Protein AF-A0A857JI85-F1 (afdb_monomer)

Radius of gyration: 21.21 Å; Cα contacts (8 Å, |Δi|>4): 83; chains: 1; bounding box: 55×60×26 Å

InterPro domains:
  IPR032720 Cysteine-rich CWC [PF14375] (64-97)

Sequence (113 aa):
MRKVEELAIFDDMRCPFCQQDNRCNNAQMVQNTPKQKVPEVQTLSPEPTKNAGNDQQPLKPPNQADCWCFVTSIPRALIDLVPANRQHKQCICQRCVNAFTHDPHMFQRQYCS

Mean predicted aligned error: 14.94 Å

Structure (mmCIF, N/CA/C/O backbone):
data_AF-A0A857JI85-F1
#
_entry.id   AF-A0A857JI85-F1
#
loop_
_atom_site.group_PDB
_atom_site.id
_atom_site.type_symbol
_atom_site.label_atom_id
_atom_site.label_alt_id
_atom_site.label_comp_id
_atom_site.label_asym_id
_atom_site.label_entity_id
_atom_site.label_seq_id
_atom_site.pdbx_PDB_ins_code
_atom_site.Cartn_x
_atom_site.Cartn_y
_atom_site.Cartn_z
_atom_site.occupancy
_atom_site.B_iso_or_equiv
_atom_site.auth_seq_id
_atom_site.auth_comp_id
_atom_site.auth_asym_id
_atom_site.auth_atom_id
_atom_site.pdbx_PDB_model_num
ATOM 1 N N . MET A 1 1 ? -5.047 36.207 10.714 1.00 38.62 1 MET A N 1
ATOM 2 C CA . MET A 1 1 ? -5.255 34.834 11.223 1.00 38.62 1 MET A CA 1
ATOM 3 C C . MET A 1 1 ? -4.533 33.862 10.297 1.00 38.62 1 MET A C 1
ATOM 5 O O . MET A 1 1 ? -5.115 33.420 9.318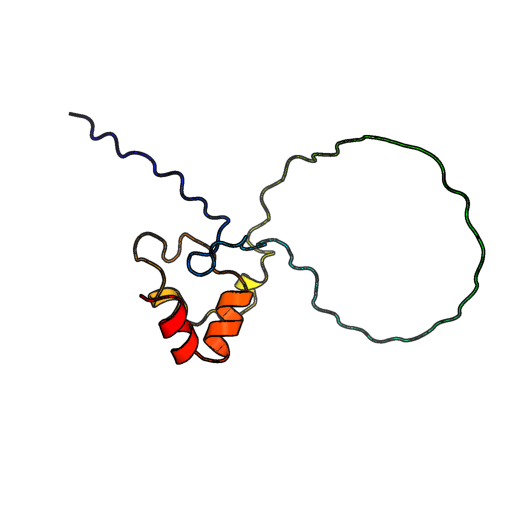 1.00 38.62 1 MET A O 1
ATOM 9 N N . ARG A 1 2 ? -3.238 33.605 10.520 1.00 45.81 2 ARG A N 1
ATOM 10 C CA . ARG A 1 2 ? -2.529 32.543 9.790 1.00 45.81 2 ARG A CA 1
ATOM 11 C C . ARG A 1 2 ? -2.738 31.267 10.596 1.00 45.81 2 ARG A C 1
ATOM 13 O O . ARG A 1 2 ? -2.310 31.219 11.745 1.00 45.81 2 ARG A O 1
ATOM 20 N N . LYS A 1 3 ? -3.466 30.298 10.040 1.00 45.28 3 LYS A N 1
ATOM 21 C CA . LYS A 1 3 ? -3.526 28.948 10.601 1.00 45.28 3 LYS A CA 1
ATOM 22 C C . LYS A 1 3 ? -2.105 28.399 10.538 1.00 45.28 3 LYS A C 1
ATOM 24 O O . LYS A 1 3 ? -1.575 28.186 9.454 1.00 45.28 3 LYS A O 1
ATOM 29 N N . VAL A 1 4 ? -1.473 28.285 11.697 1.00 45.62 4 VAL A N 1
ATOM 30 C CA . VAL A 1 4 ? -0.284 27.461 11.895 1.00 45.62 4 VAL A CA 1
ATOM 31 C C . VAL A 1 4 ? -0.754 26.025 11.699 1.00 45.62 4 VAL A C 1
ATOM 33 O O . VAL A 1 4 ? -1.273 25.401 12.616 1.00 45.62 4 VAL A O 1
ATOM 36 N N . GLU A 1 5 ? -0.699 25.551 10.456 1.00 55.06 5 GLU A N 1
ATOM 37 C CA . GLU A 1 5 ? -0.698 24.121 10.177 1.00 55.06 5 GLU A CA 1
ATOM 38 C C . GLU A 1 5 ? 0.617 23.604 10.744 1.00 55.06 5 GLU A C 1
ATOM 40 O O . GLU A 1 5 ? 1.690 23.791 10.172 1.00 55.06 5 GLU A O 1
ATOM 45 N N . GLU A 1 6 ? 0.523 23.081 11.961 1.00 51.47 6 GLU A N 1
ATOM 46 C CA . GLU A 1 6 ? 1.573 22.340 12.630 1.00 51.47 6 GLU A CA 1
ATOM 47 C C . GLU A 1 6 ? 2.027 21.246 11.663 1.00 51.47 6 GLU A C 1
ATOM 49 O O . GLU A 1 6 ? 1.306 20.279 11.411 1.00 51.47 6 GLU A O 1
ATOM 54 N N . LEU A 1 7 ? 3.178 21.474 11.023 1.00 54.09 7 LEU A N 1
ATOM 55 C CA . LEU A 1 7 ? 3.838 20.522 10.143 1.00 54.09 7 LEU A CA 1
ATOM 56 C C . LEU A 1 7 ? 4.197 19.318 11.007 1.00 54.09 7 LEU A C 1
ATOM 58 O O . LEU A 1 7 ? 5.277 19.259 11.590 1.00 54.09 7 LEU A O 1
ATOM 62 N N . ALA A 1 8 ? 3.252 18.391 11.140 1.00 55.66 8 ALA A N 1
ATOM 63 C CA . ALA A 1 8 ? 3.482 17.100 11.742 1.00 55.66 8 ALA A CA 1
ATOM 64 C C . ALA A 1 8 ? 4.622 16.457 10.951 1.00 55.66 8 ALA A C 1
ATOM 66 O O . ALA A 1 8 ? 4.450 16.044 9.804 1.00 55.66 8 ALA A O 1
ATOM 67 N N . ILE A 1 9 ? 5.812 16.452 11.549 1.00 56.50 9 ILE A N 1
ATOM 68 C CA . ILE A 1 9 ? 6.955 15.704 11.050 1.00 56.50 9 ILE A CA 1
ATOM 69 C C . ILE A 1 9 ? 6.555 14.237 11.198 1.00 56.50 9 ILE A C 1
ATOM 71 O O . ILE A 1 9 ? 6.634 13.664 12.285 1.00 56.50 9 ILE A O 1
ATOM 75 N N . PHE A 1 10 ? 6.019 13.655 10.128 1.00 57.88 10 PHE A N 1
ATOM 76 C CA . PHE A 1 10 ? 5.736 12.231 10.083 1.00 57.88 10 PHE A CA 1
ATOM 77 C C . PHE A 1 10 ? 7.066 11.498 9.923 1.00 57.88 10 PHE A C 1
ATOM 79 O O . PHE A 1 10 ? 7.848 11.780 9.018 1.00 57.88 10 PHE A O 1
ATOM 86 N N . ASP A 1 11 ? 7.341 10.571 10.839 1.00 66.56 11 ASP A N 1
ATOM 87 C CA . ASP A 1 11 ? 8.464 9.650 10.698 1.00 66.56 11 ASP A CA 1
ATOM 88 C C . ASP A 1 11 ? 8.112 8.621 9.612 1.00 66.56 11 ASP A C 1
ATOM 90 O O . ASP A 1 11 ? 7.589 7.535 9.880 1.00 66.56 11 ASP A O 1
ATOM 94 N N . ASP A 1 12 ? 8.341 9.000 8.355 1.00 69.25 12 ASP A N 1
ATOM 95 C CA . ASP A 1 12 ? 8.068 8.187 7.164 1.00 69.25 12 ASP A CA 1
ATOM 96 C C . ASP A 1 12 ? 8.953 6.926 7.082 1.00 69.25 12 ASP A C 1
ATOM 98 O O . ASP A 1 12 ? 8.734 6.046 6.239 1.00 69.25 12 ASP A O 1
ATOM 102 N N . MET A 1 13 ? 9.921 6.787 7.995 1.00 80.38 13 MET A N 1
ATOM 103 C CA . MET A 1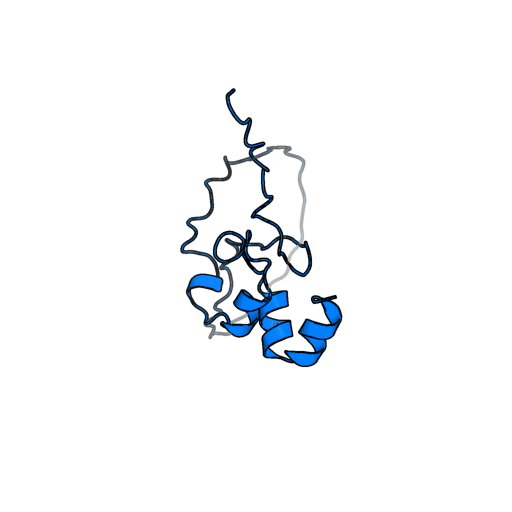 13 ? 10.835 5.648 8.064 1.00 80.38 13 MET A CA 1
ATOM 104 C C . MET A 1 13 ? 10.291 4.480 8.890 1.00 80.38 13 MET A C 1
ATOM 106 O O . MET A 1 13 ? 10.866 3.389 8.826 1.00 80.38 13 MET A O 1
ATOM 110 N N . ARG A 1 14 ? 9.159 4.649 9.586 1.00 87.75 14 ARG A N 1
ATOM 111 C CA . ARG A 1 14 ? 8.498 3.577 10.347 1.00 87.75 14 ARG A CA 1
ATOM 112 C C . ARG A 1 14 ? 7.267 3.030 9.635 1.00 87.75 14 ARG A C 1
ATOM 114 O O . ARG A 1 14 ? 6.489 3.759 9.024 1.00 87.75 14 ARG A O 1
ATOM 121 N N . CYS A 1 15 ? 7.069 1.721 9.750 1.00 91.25 15 CYS A N 1
ATOM 122 C CA . CYS A 1 15 ? 5.903 1.041 9.196 1.00 91.25 15 CYS A CA 1
ATOM 123 C C . CYS A 1 15 ? 4.625 1.448 9.955 1.00 91.25 15 CYS A C 1
ATOM 125 O O . CYS A 1 15 ? 4.618 1.352 11.186 1.00 91.25 15 CYS A O 1
ATOM 127 N N . PRO A 1 16 ? 3.517 1.800 9.273 1.00 92.44 16 PRO A N 1
ATOM 128 C CA . PRO A 1 16 ? 2.276 2.213 9.936 1.00 92.44 16 PRO A CA 1
ATOM 129 C C . PRO A 1 16 ? 1.639 1.106 10.786 1.00 92.44 16 PRO A C 1
ATOM 131 O O . PRO A 1 16 ? 0.876 1.412 11.694 1.00 92.44 16 PRO A O 1
ATOM 134 N N . PHE A 1 17 ? 1.962 -0.165 10.520 1.00 93.88 17 PHE A N 1
ATOM 135 C CA . PHE A 1 17 ? 1.385 -1.307 11.236 1.00 93.88 17 PHE A CA 1
ATOM 136 C C . PHE A 1 17 ? 2.257 -1.765 12.404 1.00 93.88 17 PHE A C 1
ATOM 138 O O . PHE A 1 17 ? 1.814 -1.827 13.546 1.00 93.88 17 PHE A O 1
ATOM 145 N N . CYS A 1 18 ? 3.523 -2.089 12.133 1.00 94.19 18 CYS A N 1
ATOM 146 C CA . CYS A 1 18 ? 4.404 -2.675 13.145 1.00 94.19 18 CYS A CA 1
ATOM 147 C C . CYS A 1 18 ? 5.369 -1.683 13.798 1.00 94.19 18 CYS A C 1
ATOM 149 O O . CYS A 1 18 ? 6.122 -2.095 14.676 1.00 94.19 18 CYS A O 1
ATOM 151 N N . GLN A 1 19 ? 5.389 -0.425 13.341 1.00 91.56 19 GLN A N 1
ATOM 152 C CA . GLN A 1 19 ? 6.207 0.679 13.866 1.00 91.56 19 GLN A CA 1
ATOM 153 C C . GLN A 1 19 ? 7.728 0.456 13.824 1.00 91.56 19 GLN A C 1
ATOM 155 O O . GLN A 1 19 ? 8.482 1.306 14.287 1.00 91.56 19 GLN A O 1
ATOM 160 N N . GLN A 1 20 ? 8.181 -0.650 13.230 1.00 89.69 20 GLN A N 1
ATOM 161 C CA . GLN A 1 20 ? 9.593 -0.909 12.978 1.00 89.69 20 GLN A CA 1
ATOM 162 C C . GLN A 1 20 ? 10.067 -0.198 11.714 1.00 89.69 20 GLN A C 1
ATOM 164 O O . GLN A 1 20 ? 9.255 0.148 10.848 1.00 89.69 20 GLN A O 1
ATOM 169 N N . ASP A 1 21 ? 11.386 -0.050 11.597 1.00 86.75 21 ASP A N 1
ATOM 170 C CA . ASP A 1 21 ? 12.025 0.534 10.424 1.00 86.75 21 ASP A CA 1
ATOM 171 C C . ASP A 1 21 ? 11.573 -0.159 9.141 1.00 86.75 21 ASP A C 1
ATOM 173 O O . ASP A 1 21 ? 11.584 -1.391 9.018 1.00 86.75 21 ASP A O 1
ATOM 177 N N . ASN A 1 22 ? 11.244 0.649 8.140 1.00 82.44 22 ASN A N 1
ATOM 178 C CA . ASN A 1 22 ? 10.862 0.154 6.827 1.00 82.44 22 ASN A CA 1
ATOM 179 C C . ASN A 1 22 ? 12.038 -0.497 6.081 1.00 82.44 22 ASN A C 1
ATOM 181 O O . ASN A 1 22 ? 11.805 -1.223 5.113 1.00 82.44 22 ASN A O 1
ATOM 185 N N . ARG A 1 23 ? 13.284 -0.252 6.537 1.00 75.00 23 ARG A N 1
ATOM 186 C CA . ARG A 1 23 ? 14.553 -0.660 5.896 1.00 75.00 23 ARG A CA 1
ATOM 187 C C . ARG A 1 23 ? 14.517 -0.491 4.372 1.00 75.00 23 ARG A C 1
ATOM 189 O O . ARG A 1 23 ? 15.099 -1.279 3.625 1.00 75.00 23 ARG A O 1
ATOM 196 N N . CYS A 1 24 ? 13.818 0.545 3.912 1.00 68.62 24 CYS A N 1
ATOM 197 C CA . CYS A 1 24 ? 13.852 0.967 2.526 1.00 68.62 24 CYS A CA 1
ATOM 198 C C . CYS A 1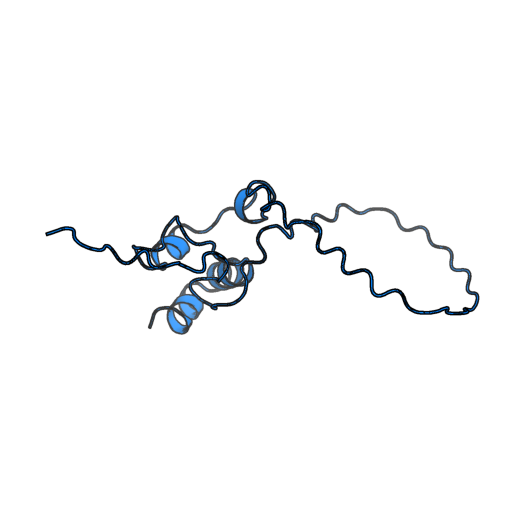 24 ? 15.306 1.321 2.202 1.00 68.62 24 CYS A C 1
ATOM 200 O O . CYS A 1 24 ? 15.953 1.970 3.020 1.00 68.62 24 CYS A O 1
ATOM 202 N N . ASN A 1 25 ? 15.802 0.851 1.052 1.00 59.81 25 ASN A N 1
ATOM 203 C CA . ASN A 1 25 ? 17.211 0.817 0.605 1.00 59.81 25 ASN A CA 1
ATOM 204 C C . ASN A 1 25 ? 18.029 -0.448 0.894 1.00 59.81 25 ASN A C 1
ATOM 206 O O . ASN A 1 25 ? 19.186 -0.508 0.495 1.00 59.81 25 ASN A O 1
ATOM 210 N N . ASN A 1 26 ? 17.483 -1.471 1.556 1.00 58.78 26 ASN A N 1
ATOM 211 C CA . ASN A 1 26 ? 18.200 -2.745 1.691 1.00 58.78 26 ASN A CA 1
ATOM 212 C C . ASN A 1 2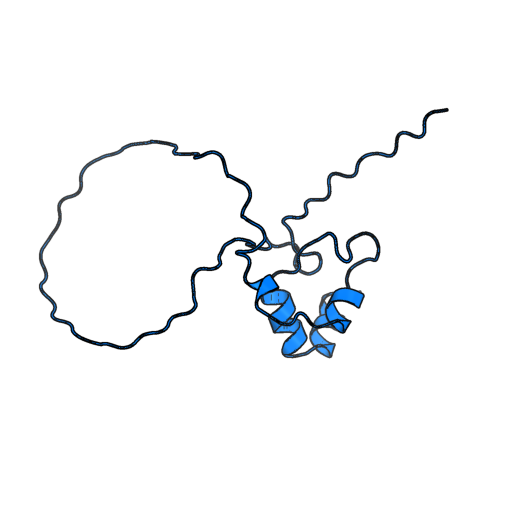6 ? 17.838 -3.725 0.559 1.00 58.78 26 ASN A C 1
ATOM 214 O O . ASN A 1 26 ? 17.462 -4.869 0.811 1.00 58.78 26 ASN A O 1
ATOM 218 N N . ALA A 1 27 ? 17.910 -3.280 -0.701 1.00 51.91 27 ALA A N 1
ATOM 219 C CA . ALA A 1 27 ? 17.890 -4.195 -1.843 1.00 51.91 27 ALA A CA 1
ATOM 220 C C . ALA A 1 27 ? 19.255 -4.876 -1.998 1.00 51.91 27 ALA A C 1
ATOM 222 O O . ALA A 1 27 ? 19.976 -4.683 -2.970 1.00 51.91 27 ALA A O 1
ATOM 223 N N . GLN A 1 28 ? 19.617 -5.712 -1.032 1.00 52.22 28 GLN A N 1
ATOM 224 C CA . GLN A 1 28 ? 20.662 -6.708 -1.216 1.00 52.22 28 GLN A CA 1
ATOM 225 C C . GLN A 1 28 ? 20.079 -8.082 -0.924 1.00 52.22 28 GLN A C 1
ATOM 227 O O . GLN A 1 28 ? 20.241 -8.573 0.183 1.00 52.22 28 GLN A O 1
ATOM 232 N N . MET A 1 29 ? 19.390 -8.687 -1.902 1.00 48.66 29 MET A N 1
ATOM 233 C CA . MET A 1 29 ? 19.346 -10.149 -2.105 1.00 48.66 29 MET A CA 1
ATOM 234 C C . MET A 1 29 ? 18.342 -10.558 -3.198 1.00 48.66 29 MET A C 1
ATOM 236 O O . MET A 1 29 ? 17.234 -10.999 -2.919 1.00 48.66 29 MET A O 1
ATOM 240 N N . VAL A 1 30 ? 18.766 -10.507 -4.461 1.00 43.06 30 VAL A N 1
ATOM 241 C CA . VAL A 1 30 ? 18.372 -11.542 -5.431 1.00 43.06 30 VAL A CA 1
ATOM 242 C C . VAL A 1 30 ? 19.625 -12.368 -5.672 1.00 43.06 30 VAL A C 1
ATOM 244 O O . VAL A 1 30 ? 20.502 -12.003 -6.450 1.00 43.06 30 VAL A O 1
ATOM 247 N N . GLN A 1 31 ? 19.764 -13.439 -4.893 1.00 43.03 31 GLN A N 1
ATOM 248 C CA . GLN A 1 31 ? 20.799 -14.437 -5.114 1.00 43.03 31 GLN A CA 1
ATOM 249 C C . GLN A 1 31 ? 20.444 -15.206 -6.388 1.00 43.03 31 GLN A C 1
ATOM 251 O O . GLN A 1 31 ? 19.540 -16.034 -6.381 1.00 43.03 31 GLN A O 1
ATOM 256 N N . ASN A 1 32 ? 21.166 -14.947 -7.475 1.00 40.72 32 ASN A N 1
ATOM 257 C CA . ASN A 1 32 ? 21.347 -15.939 -8.527 1.00 40.72 32 ASN A CA 1
ATOM 258 C C . ASN A 1 32 ? 22.727 -16.571 -8.318 1.00 40.72 32 ASN A C 1
ATOM 260 O O . ASN A 1 32 ? 23.732 -16.048 -8.793 1.00 40.72 32 ASN A O 1
ATOM 264 N N . THR A 1 33 ? 22.793 -17.677 -7.580 1.00 41.22 33 THR A N 1
ATOM 265 C CA . THR A 1 33 ? 23.934 -18.604 -7.642 1.00 41.22 33 THR A CA 1
ATOM 266 C C . THR A 1 33 ? 23.653 -19.616 -8.755 1.00 41.22 33 THR A C 1
ATOM 268 O O . THR A 1 33 ? 22.521 -20.079 -8.885 1.00 41.22 33 THR A O 1
ATOM 271 N N . PRO A 1 34 ? 24.664 -20.003 -9.551 1.00 47.16 34 PRO A N 1
ATOM 272 C CA . PRO A 1 34 ? 25.406 -21.190 -9.137 1.00 47.16 34 PRO A CA 1
ATOM 273 C C . PRO A 1 34 ? 26.904 -21.112 -9.456 1.00 47.16 34 PRO A C 1
ATOM 275 O O . PRO A 1 34 ? 27.297 -20.877 -10.596 1.00 47.16 34 PRO A O 1
ATOM 278 N N . LYS A 1 35 ? 27.739 -21.447 -8.467 1.00 39.69 35 LYS A N 1
ATOM 279 C CA . LYS A 1 35 ? 28.720 -22.539 -8.586 1.00 39.69 35 LYS A CA 1
ATOM 280 C C . LYS A 1 35 ? 29.503 -22.698 -7.290 1.00 39.69 35 LYS A C 1
ATOM 282 O O . LYS A 1 35 ? 30.264 -21.834 -6.874 1.00 39.69 35 LYS A O 1
ATOM 287 N N . GLN A 1 36 ? 29.323 -23.870 -6.697 1.00 48.94 36 GLN A N 1
ATOM 288 C CA . GLN A 1 36 ? 30.304 -24.479 -5.821 1.00 48.94 36 GLN A CA 1
ATOM 289 C C . GLN A 1 36 ? 31.653 -24.544 -6.548 1.00 48.94 36 GLN A C 1
ATOM 291 O O . GLN A 1 36 ? 31.745 -25.127 -7.629 1.00 48.94 36 GLN A O 1
ATOM 296 N N . LYS A 1 37 ? 32.697 -24.007 -5.922 1.00 37.91 37 LYS A N 1
ATOM 297 C CA . LYS A 1 37 ? 34.019 -24.636 -5.895 1.00 37.91 37 LYS A CA 1
ATOM 298 C C . LYS A 1 37 ? 34.767 -24.107 -4.678 1.00 37.91 37 LYS A C 1
ATOM 300 O O . LYS A 1 37 ? 35.283 -22.998 -4.692 1.00 37.91 37 LYS A O 1
ATOM 305 N N . VAL A 1 38 ? 34.788 -24.907 -3.620 1.00 40.22 38 VAL A N 1
ATOM 306 C CA . VAL A 1 38 ? 35.797 -24.786 -2.560 1.00 40.22 38 VAL A CA 1
ATOM 307 C C . VAL A 1 38 ? 37.145 -25.269 -3.146 1.00 40.22 38 VAL A C 1
ATOM 309 O O . VAL A 1 38 ? 37.142 -26.037 -4.118 1.00 40.22 38 VAL A O 1
ATOM 312 N N . PRO A 1 39 ? 38.295 -24.824 -2.615 1.00 46.06 39 PRO A N 1
ATOM 313 C CA . PRO A 1 39 ? 38.803 -25.533 -1.449 1.00 46.06 39 PRO A CA 1
ATOM 314 C C . PRO A 1 39 ? 39.326 -24.627 -0.331 1.00 46.06 39 PRO A C 1
ATOM 316 O O . PRO A 1 39 ? 39.911 -23.569 -0.529 1.00 46.06 39 PRO A O 1
ATOM 319 N N . GLU A 1 40 ? 39.065 -25.145 0.856 1.00 47.75 40 GLU A N 1
ATOM 320 C CA . GLU A 1 40 ? 39.606 -24.853 2.169 1.00 47.75 40 GLU A CA 1
ATOM 321 C C . GLU A 1 40 ? 41.141 -24.793 2.196 1.00 47.75 40 GLU A C 1
ATOM 323 O O . GLU A 1 40 ? 41.786 -25.741 1.758 1.00 47.75 40 GLU A O 1
ATOM 328 N N . VAL A 1 41 ? 41.710 -23.726 2.773 1.00 40.00 41 VAL A N 1
ATOM 329 C CA . VAL A 1 41 ? 43.005 -23.754 3.479 1.00 40.00 41 VAL A CA 1
ATOM 330 C C . VAL A 1 41 ? 42.944 -22.767 4.651 1.00 40.00 41 VAL A C 1
ATOM 332 O O . VAL A 1 41 ? 42.7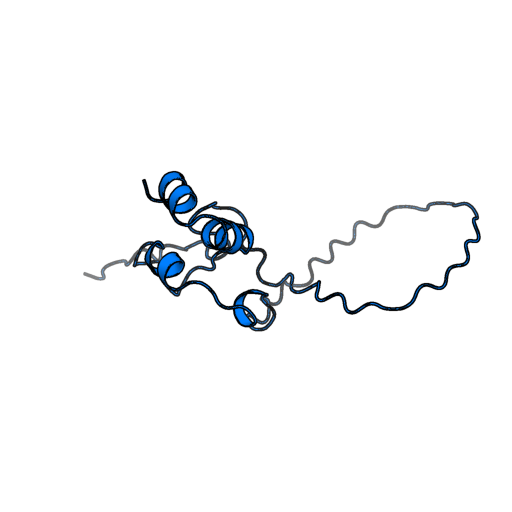25 -21.571 4.482 1.00 40.00 41 VAL A O 1
ATOM 335 N N . GLN A 1 42 ? 43.121 -23.318 5.850 1.00 49.12 42 GLN A N 1
ATOM 336 C CA . GLN A 1 42 ? 43.285 -22.644 7.139 1.00 49.12 42 GLN A CA 1
ATOM 337 C C . GLN A 1 42 ? 44.583 -21.820 7.164 1.00 49.12 42 GLN A C 1
ATOM 339 O O . GLN A 1 42 ? 45.550 -22.245 6.538 1.00 49.12 42 GLN A O 1
ATOM 344 N N . THR A 1 43 ? 44.649 -20.726 7.940 1.00 33.72 43 THR A N 1
ATOM 345 C CA . THR A 1 43 ? 45.757 -20.410 8.884 1.00 33.72 43 THR A CA 1
ATOM 346 C C . THR A 1 43 ? 45.600 -19.004 9.499 1.00 33.72 43 THR A C 1
ATOM 348 O O . THR A 1 43 ? 45.668 -18.002 8.801 1.00 33.72 43 THR A O 1
ATOM 351 N N . LEU A 1 44 ? 45.373 -19.004 10.820 1.00 46.38 44 LEU A N 1
ATOM 352 C CA . LEU A 1 44 ? 45.868 -18.146 11.920 1.00 46.38 44 LEU A CA 1
ATOM 353 C C . LEU A 1 44 ? 46.093 -16.620 11.739 1.00 46.38 44 LEU A C 1
ATOM 355 O O . LEU A 1 44 ? 46.805 -16.158 10.855 1.00 46.38 44 LEU A O 1
ATOM 359 N N . SER A 1 45 ? 45.546 -15.880 12.718 1.00 45.34 45 SER A N 1
ATOM 360 C CA . SER A 1 45 ? 45.635 -14.435 13.017 1.00 45.34 45 SER A CA 1
ATOM 361 C C . SER A 1 45 ? 47.071 -13.876 13.173 1.00 45.34 45 SER A C 1
ATOM 363 O O . SER A 1 45 ? 48.014 -14.649 13.334 1.00 45.34 45 SER A O 1
ATOM 365 N N . PRO A 1 46 ? 47.259 -12.536 13.203 1.00 52.19 46 PRO A N 1
ATOM 366 C CA . PRO A 1 46 ? 46.961 -11.747 14.408 1.00 52.19 46 PRO A CA 1
ATOM 367 C C . PRO A 1 46 ? 46.195 -10.438 14.141 1.00 52.19 46 PRO A C 1
ATOM 369 O O . PRO A 1 46 ? 46.242 -9.856 13.061 1.00 52.19 46 PRO A O 1
ATOM 372 N N . GLU A 1 47 ? 45.486 -9.975 15.168 1.00 52.44 47 GLU A N 1
ATOM 373 C CA . GLU A 1 47 ? 44.854 -8.653 15.231 1.00 52.44 47 GLU A CA 1
ATOM 374 C C . GLU A 1 47 ? 45.906 -7.529 15.171 1.00 52.44 47 GLU A C 1
ATOM 376 O O . GLU A 1 47 ? 47.020 -7.699 15.678 1.00 52.44 47 GLU A O 1
ATOM 381 N N . PRO A 1 48 ? 45.552 -6.346 14.633 1.00 51.00 48 PRO A N 1
ATOM 382 C CA . PRO A 1 48 ? 45.819 -5.145 15.422 1.00 51.00 48 PRO A CA 1
ATOM 383 C C . PRO A 1 48 ? 44.731 -4.057 15.331 1.00 51.00 48 PRO A C 1
ATOM 385 O O . PRO A 1 48 ? 44.319 -3.614 14.266 1.00 51.00 48 PRO A O 1
ATOM 388 N N . THR A 1 49 ? 44.369 -3.577 16.520 1.00 37.12 49 THR A N 1
ATOM 389 C CA . THR A 1 49 ? 44.337 -2.159 16.916 1.00 37.12 49 THR A CA 1
ATOM 390 C C . THR A 1 49 ? 43.473 -1.171 16.118 1.00 37.12 49 THR A C 1
ATOM 392 O O . THR A 1 49 ? 43.851 -0.658 15.074 1.00 37.12 49 THR A O 1
ATOM 395 N N . LYS A 1 50 ? 42.359 -0.802 16.764 1.00 53.94 50 LYS A N 1
ATOM 396 C CA . LYS A 1 50 ? 41.749 0.537 16.873 1.00 53.94 50 LYS A CA 1
ATOM 397 C C . LYS A 1 50 ? 41.940 1.485 15.683 1.00 53.94 50 LYS A C 1
ATOM 399 O O . LYS A 1 50 ? 42.977 2.122 15.560 1.00 53.94 50 LYS A O 1
ATOM 404 N N . ASN A 1 51 ? 40.845 1.759 14.981 1.00 46.28 51 ASN A N 1
ATOM 405 C CA . ASN A 1 51 ? 40.567 3.119 14.536 1.00 46.28 51 ASN A CA 1
ATOM 406 C C . ASN A 1 51 ? 39.075 3.420 14.669 1.00 46.28 51 ASN A C 1
ATOM 408 O O . ASN A 1 51 ? 38.231 2.836 13.996 1.00 46.28 51 ASN A O 1
ATOM 412 N N . ALA A 1 52 ? 38.777 4.348 15.577 1.00 49.59 52 ALA A N 1
ATOM 413 C CA . ALA A 1 52 ? 37.560 5.130 15.550 1.00 49.59 52 ALA A CA 1
ATOM 414 C C . ALA A 1 52 ? 37.672 6.090 14.358 1.00 49.59 52 ALA A C 1
ATOM 416 O O . ALA A 1 52 ? 38.247 7.167 14.472 1.00 49.59 52 ALA A O 1
ATOM 417 N N . GLY A 1 53 ? 37.172 5.657 13.206 1.00 37.25 53 GLY A N 1
ATOM 418 C CA . GLY A 1 53 ? 36.816 6.526 12.094 1.00 37.25 53 GLY A CA 1
ATOM 419 C C . GLY A 1 53 ? 35.308 6.457 11.962 1.00 37.25 53 GLY A C 1
ATOM 420 O O . GLY A 1 53 ? 34.766 5.455 11.502 1.00 37.25 53 GLY A O 1
ATOM 421 N N . ASN A 1 54 ? 34.612 7.476 12.456 1.00 55.34 54 ASN A N 1
ATOM 422 C CA . ASN A 1 54 ? 33.199 7.646 12.180 1.00 55.34 54 ASN A CA 1
ATOM 423 C C . ASN A 1 54 ? 33.046 8.094 10.720 1.00 55.34 54 ASN A C 1
ATOM 425 O O . ASN A 1 54 ? 32.847 9.271 10.435 1.00 55.34 54 ASN A O 1
ATOM 429 N N . ASP A 1 55 ? 33.085 7.149 9.786 1.00 45.38 55 ASP A N 1
ATOM 430 C CA . ASP A 1 55 ? 32.577 7.368 8.432 1.00 45.38 55 ASP A CA 1
ATOM 431 C C . ASP A 1 55 ? 31.044 7.414 8.484 1.00 45.38 55 ASP A C 1
ATOM 433 O O . ASP A 1 55 ? 30.319 6.540 8.014 1.00 45.38 55 ASP A O 1
ATOM 437 N N . GLN A 1 56 ? 30.524 8.482 9.087 1.00 51.81 56 GLN A N 1
ATOM 438 C CA . GLN A 1 56 ? 29.226 9.012 8.709 1.00 51.81 56 GLN A CA 1
ATOM 439 C C . GLN A 1 56 ? 29.436 9.661 7.345 1.00 51.81 56 GLN A C 1
ATOM 441 O O . GLN A 1 56 ? 29.517 10.882 7.216 1.00 51.81 56 GLN A O 1
ATOM 446 N N . GLN A 1 57 ? 29.551 8.827 6.310 1.00 50.31 57 GLN A N 1
ATOM 447 C CA . GLN A 1 57 ? 29.211 9.285 4.976 1.00 50.31 57 GLN A CA 1
ATOM 448 C C . GLN A 1 57 ? 27.827 9.930 5.089 1.00 50.31 57 GLN A C 1
ATOM 450 O O . GLN A 1 57 ? 26.939 9.335 5.714 1.00 50.31 57 GLN A O 1
ATOM 455 N N . PRO A 1 58 ? 27.635 11.151 4.557 1.00 46.75 58 PRO A N 1
ATOM 456 C CA . PRO A 1 58 ? 26.322 11.762 4.528 1.00 46.75 58 PRO A CA 1
ATOM 457 C C . PRO A 1 58 ? 25.389 10.725 3.921 1.00 46.75 58 PRO A C 1
ATOM 459 O O . PRO A 1 58 ? 25.655 10.250 2.815 1.00 46.75 58 PRO A O 1
ATOM 462 N N . LEU A 1 59 ? 24.369 10.317 4.677 1.00 54.03 59 LEU A N 1
ATOM 463 C CA . LEU A 1 59 ? 23.315 9.428 4.214 1.00 54.03 59 LEU A CA 1
ATOM 464 C C . LEU A 1 59 ? 22.660 10.128 3.024 1.00 54.03 59 LEU A C 1
ATOM 466 O O . LEU A 1 59 ? 21.703 10.885 3.173 1.00 54.03 59 LEU A O 1
ATOM 470 N N . LYS A 1 60 ? 23.228 9.935 1.833 1.00 43.88 60 LYS A N 1
ATOM 471 C CA . LYS A 1 60 ? 22.576 10.261 0.580 1.00 43.88 60 LYS A CA 1
ATOM 472 C C . LYS A 1 60 ? 21.252 9.510 0.664 1.00 43.88 60 LYS A C 1
ATOM 474 O O . LYS A 1 60 ? 21.299 8.297 0.906 1.00 43.88 60 LYS A O 1
ATOM 479 N N . PRO A 1 61 ? 20.100 10.199 0.578 1.00 49.41 61 PRO A N 1
ATOM 480 C CA . PRO A 1 61 ? 18.830 9.519 0.699 1.00 49.41 61 PRO A CA 1
ATOM 481 C C . PRO A 1 61 ? 18.857 8.378 -0.318 1.00 49.41 61 PRO A C 1
ATOM 483 O O . PRO A 1 61 ? 19.292 8.606 -1.454 1.00 49.41 61 PRO A O 1
ATOM 486 N N . PRO A 1 62 ? 18.494 7.157 0.102 1.00 52.03 62 PRO A N 1
ATOM 487 C CA . PRO A 1 62 ? 18.287 6.052 -0.810 1.00 52.03 62 PRO A CA 1
ATOM 488 C C . PRO A 1 62 ? 17.641 6.558 -2.087 1.00 52.03 62 PRO A C 1
ATOM 490 O O . PRO A 1 62 ? 16.616 7.243 -2.010 1.00 52.03 62 PRO A O 1
ATOM 493 N N . ASN A 1 63 ? 18.208 6.246 -3.250 1.00 56.56 63 ASN A N 1
ATOM 494 C CA . ASN A 1 63 ? 17.404 6.330 -4.456 1.00 56.56 63 ASN A CA 1
ATOM 495 C C . ASN A 1 63 ? 16.180 5.456 -4.166 1.00 56.56 63 ASN A C 1
ATOM 497 O O . ASN A 1 63 ? 16.317 4.250 -3.988 1.00 56.56 63 ASN A O 1
ATOM 501 N N . GLN A 1 64 ? 14.998 6.061 -4.020 1.00 58.16 64 GLN A N 1
ATOM 502 C CA . GLN A 1 64 ? 13.780 5.337 -3.636 1.00 58.16 64 GLN A CA 1
ATOM 503 C C . GLN A 1 64 ? 13.543 4.135 -4.566 1.00 58.16 64 GLN A C 1
ATOM 505 O O . GLN A 1 64 ? 13.058 3.102 -4.118 1.00 58.16 64 GLN A O 1
ATOM 510 N N . ALA A 1 65 ? 13.995 4.259 -5.820 1.00 61.03 65 ALA A N 1
ATOM 511 C CA . ALA A 1 65 ? 14.010 3.231 -6.854 1.00 61.03 65 ALA A CA 1
ATOM 512 C C . ALA A 1 65 ? 14.705 1.909 -6.464 1.00 61.03 65 ALA A C 1
ATOM 514 O O . ALA A 1 65 ? 14.357 0.876 -7.025 1.00 61.03 65 ALA A O 1
ATOM 515 N N . ASP A 1 66 ? 15.621 1.913 -5.493 1.00 74.56 66 ASP A N 1
ATOM 516 C CA . ASP A 1 66 ? 16.350 0.717 -5.050 1.00 74.56 66 ASP A CA 1
ATOM 517 C C . ASP A 1 66 ? 15.666 0.020 -3.860 1.00 74.56 66 ASP A C 1
ATOM 519 O O . ASP A 1 66 ? 16.251 -0.831 -3.198 1.00 74.56 66 ASP A O 1
ATOM 523 N N . CYS A 1 67 ? 14.425 0.367 -3.514 1.00 80.38 67 CYS A N 1
ATOM 524 C CA . CYS A 1 67 ? 13.697 -0.372 -2.487 1.00 80.38 67 CYS A CA 1
ATOM 525 C C . CYS A 1 67 ? 13.022 -1.617 -3.082 1.00 80.38 67 CYS A C 1
ATOM 527 O O . CYS A 1 67 ? 12.383 -1.555 -4.130 1.00 80.38 67 CYS A O 1
ATOM 529 N N . TRP A 1 68 ? 13.066 -2.738 -2.352 1.00 85.50 68 TRP A N 1
ATOM 530 C CA . TRP A 1 68 ? 12.399 -3.995 -2.720 1.00 85.50 68 TRP A CA 1
ATOM 531 C C . TRP A 1 68 ? 10.907 -3.816 -3.076 1.00 85.50 68 TRP A C 1
ATOM 533 O O . TRP A 1 68 ? 10.364 -4.599 -3.852 1.00 85.50 68 TRP A O 1
ATOM 543 N N . CYS A 1 69 ? 10.239 -2.788 -2.533 1.00 86.19 69 CYS A N 1
ATOM 544 C CA . CYS A 1 69 ? 8.822 -2.532 -2.782 1.00 86.19 69 CYS A CA 1
ATOM 545 C C . CYS A 1 69 ? 8.508 -2.051 -4.211 1.00 86.19 69 CYS A C 1
ATOM 547 O O . CYS A 1 69 ? 7.365 -2.191 -4.632 1.00 86.19 69 CYS A O 1
ATOM 549 N N . PHE A 1 70 ? 9.481 -1.532 -4.971 1.00 86.44 70 PHE A N 1
ATOM 550 C CA . PHE A 1 70 ? 9.262 -1.081 -6.357 1.00 86.44 70 PHE A CA 1
ATOM 551 C C . PHE A 1 70 ? 9.238 -2.229 -7.372 1.00 86.44 70 PHE A C 1
ATOM 553 O O . PHE A 1 70 ? 8.691 -2.074 -8.460 1.00 86.44 70 PHE A O 1
ATOM 560 N N . VAL A 1 71 ? 9.812 -3.382 -7.020 1.00 85.62 71 VAL A N 1
ATOM 561 C CA . VAL A 1 71 ? 9.895 -4.567 -7.893 1.00 85.62 71 VAL A CA 1
ATOM 562 C C . VAL A 1 71 ? 8.919 -5.672 -7.488 1.00 85.62 71 VAL A C 1
ATOM 564 O O . VAL A 1 71 ? 8.983 -6.785 -8.003 1.00 85.62 71 VAL A O 1
ATOM 567 N N . THR A 1 72 ? 8.013 -5.385 -6.554 1.00 86.31 72 THR A N 1
ATOM 568 C CA . THR A 1 72 ? 7.022 -6.341 -6.060 1.00 86.31 72 THR A CA 1
ATOM 569 C C . THR A 1 72 ? 5.619 -5.754 -6.108 1.00 86.31 72 THR A C 1
ATOM 571 O O . THR A 1 72 ? 5.423 -4.540 -6.089 1.00 86.31 72 THR A O 1
ATOM 574 N N . SER A 1 73 ? 4.620 -6.627 -6.156 1.00 90.44 73 SER A N 1
ATOM 575 C CA . SER A 1 73 ? 3.222 -6.213 -6.092 1.00 90.44 73 SER A CA 1
ATOM 576 C C . SER A 1 73 ? 2.789 -6.076 -4.635 1.00 90.44 73 SER A C 1
ATOM 578 O O . SER A 1 73 ? 2.711 -7.067 -3.911 1.00 90.44 73 SER A O 1
ATOM 580 N N . ILE A 1 74 ? 2.490 -4.850 -4.203 1.00 93.25 74 ILE A N 1
ATOM 581 C CA . ILE A 1 74 ? 1.928 -4.582 -2.873 1.00 93.25 74 ILE A CA 1
ATOM 582 C C . ILE A 1 74 ? 0.398 -4.715 -2.947 1.00 93.25 74 ILE A C 1
ATOM 584 O O . ILE A 1 74 ? -0.221 -4.004 -3.745 1.00 93.25 74 ILE A O 1
ATOM 588 N N . PRO A 1 75 ? -0.243 -5.586 -2.140 1.00 95.75 75 PRO A N 1
ATOM 589 C CA . PRO A 1 75 ? -1.690 -5.782 -2.198 1.00 95.75 75 PRO A CA 1
ATOM 590 C C . PRO A 1 75 ? -2.461 -4.484 -1.940 1.00 95.75 75 PRO A C 1
ATOM 592 O O . PRO A 1 75 ? -2.254 -3.828 -0.918 1.00 95.75 75 PRO A O 1
ATOM 595 N N . ARG A 1 76 ? -3.404 -4.133 -2.825 1.00 95.94 76 ARG A N 1
ATOM 596 C CA . ARG A 1 76 ? -4.219 -2.917 -2.661 1.00 95.94 76 ARG A CA 1
ATOM 597 C C . ARG A 1 76 ? -5.007 -2.924 -1.352 1.00 95.94 76 ARG A C 1
ATOM 599 O O . ARG A 1 76 ? -4.985 -1.936 -0.632 1.00 95.94 76 ARG A O 1
ATOM 606 N N . ALA A 1 77 ? -5.578 -4.076 -1.005 1.00 96.62 77 ALA A N 1
ATOM 607 C CA . ALA A 1 77 ? -6.303 -4.263 0.245 1.00 96.62 77 ALA A CA 1
ATOM 608 C C . ALA A 1 77 ? -5.450 -3.959 1.489 1.00 96.62 77 ALA A C 1
ATOM 610 O O . ALA A 1 77 ? -5.997 -3.528 2.490 1.00 96.62 77 ALA A O 1
ATOM 611 N N . LEU A 1 78 ? -4.122 -4.133 1.437 1.00 96.69 78 LEU A N 1
ATOM 612 C CA . LEU A 1 78 ? -3.230 -3.747 2.535 1.00 96.69 78 LEU A CA 1
ATOM 613 C C . LEU A 1 78 ? -3.024 -2.227 2.600 1.00 96.69 78 LEU A C 1
ATOM 615 O O . LEU A 1 78 ? -2.953 -1.663 3.688 1.00 96.69 78 LEU A O 1
ATOM 619 N N . ILE A 1 79 ? -2.935 -1.558 1.447 1.00 95.38 79 ILE A N 1
ATOM 620 C CA . ILE A 1 79 ? -2.834 -0.092 1.369 1.00 95.38 79 I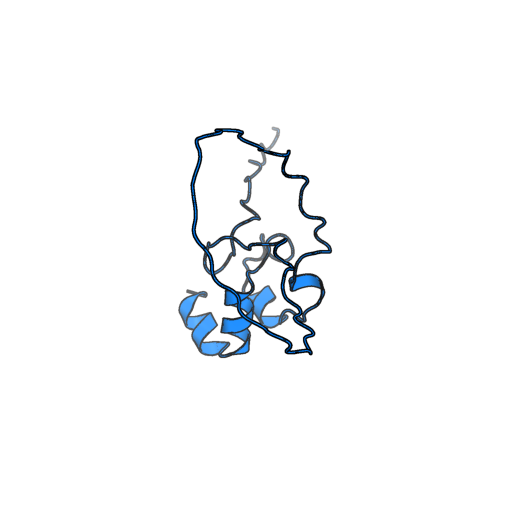LE A CA 1
ATOM 621 C C . ILE A 1 79 ? -4.100 0.553 1.936 1.00 95.38 79 ILE A C 1
ATOM 623 O O . ILE A 1 79 ? -4.005 1.531 2.672 1.00 95.38 79 ILE A O 1
ATOM 627 N N . ASP A 1 80 ? -5.266 -0.024 1.651 1.00 95.44 80 ASP A N 1
ATOM 628 C CA . ASP A 1 80 ? -6.551 0.491 2.127 1.00 95.44 80 ASP A CA 1
ATOM 629 C C . ASP A 1 80 ? -6.694 0.397 3.667 1.00 95.44 80 ASP A C 1
ATOM 631 O O . ASP A 1 80 ? -7.486 1.134 4.251 1.00 95.44 80 ASP A O 1
ATOM 635 N N . LEU A 1 81 ? -5.888 -0.441 4.341 1.00 95.12 81 LEU A N 1
ATOM 636 C CA . LEU A 1 81 ? -5.806 -0.511 5.811 1.00 95.12 81 LEU A CA 1
ATOM 637 C C . LEU A 1 81 ? -4.907 0.572 6.430 1.00 95.12 81 LEU A C 1
ATOM 639 O O . LEU A 1 81 ? -4.926 0.766 7.645 1.00 95.12 81 LEU A O 1
ATOM 643 N N . VAL A 1 82 ? -4.090 1.267 5.634 1.00 93.31 82 VAL A N 1
ATOM 644 C CA . VAL A 1 82 ? -3.276 2.385 6.127 1.00 93.31 82 VAL A CA 1
ATOM 645 C C . VAL A 1 82 ? -4.200 3.584 6.392 1.00 93.31 82 VAL A C 1
ATOM 647 O O . VAL A 1 82 ? -5.053 3.881 5.552 1.00 93.31 82 VAL A O 1
ATOM 650 N N . PRO A 1 83 ? -4.031 4.331 7.503 1.00 89.81 83 PRO A N 1
ATOM 651 C CA . PRO A 1 83 ? -4.794 5.554 7.748 1.00 89.81 83 PRO A CA 1
ATOM 652 C C . PRO A 1 83 ? -4.748 6.515 6.554 1.00 89.81 83 PRO A C 1
ATOM 654 O O . PRO A 1 83 ? -3.681 6.739 5.980 1.00 89.81 83 PRO A O 1
ATOM 657 N N . ALA A 1 84 ? -5.888 7.111 6.190 1.00 88.06 84 ALA A N 1
ATOM 658 C CA . ALA A 1 84 ? -6.039 7.897 4.957 1.00 88.06 84 ALA A CA 1
ATOM 659 C C . ALA A 1 84 ? -5.008 9.032 4.808 1.00 88.06 84 ALA A C 1
ATOM 661 O O . ALA A 1 84 ? -4.550 9.329 3.708 1.00 88.06 84 ALA A O 1
ATOM 662 N N . ASN A 1 85 ? -4.581 9.641 5.917 1.00 86.81 85 ASN A N 1
ATOM 663 C CA . ASN A 1 85 ? -3.561 10.689 5.921 1.00 86.81 85 ASN A CA 1
ATOM 664 C C . ASN A 1 85 ? -2.130 10.183 5.652 1.00 86.81 85 ASN A C 1
ATOM 666 O O . ASN A 1 85 ? -1.255 11.006 5.385 1.00 86.81 85 ASN A O 1
ATOM 670 N N . ARG A 1 86 ? -1.895 8.865 5.703 1.00 88.44 86 ARG A N 1
ATOM 671 C CA . ARG A 1 86 ? -0.597 8.198 5.491 1.00 88.44 86 ARG A CA 1
ATOM 672 C C . ARG A 1 86 ? -0.561 7.302 4.248 1.00 88.44 86 ARG A C 1
ATOM 674 O O . ARG A 1 86 ? 0.523 6.892 3.827 1.00 88.44 86 ARG A O 1
ATOM 681 N N . GLN A 1 87 ? -1.714 7.020 3.636 1.00 89.88 87 GLN A N 1
ATOM 682 C CA . GLN A 1 87 ? -1.791 6.297 2.364 1.00 89.88 87 GLN A CA 1
ATOM 683 C C . GLN A 1 87 ? -0.950 6.999 1.296 1.00 89.88 87 GLN A C 1
ATOM 685 O O . GLN A 1 87 ? -0.973 8.223 1.180 1.00 89.88 87 GLN A O 1
ATOM 690 N N . HIS A 1 88 ? -0.192 6.215 0.527 1.00 85.94 88 HIS A N 1
ATOM 691 C CA . HIS A 1 88 ? 0.700 6.694 -0.539 1.00 85.94 88 HIS A CA 1
ATOM 692 C C . HIS A 1 88 ? 1.796 7.687 -0.100 1.00 85.94 88 HIS A C 1
ATOM 694 O O . HIS A 1 88 ? 2.484 8.242 -0.953 1.00 85.94 88 HIS A O 1
ATOM 700 N N . LYS A 1 89 ? 1.976 7.900 1.210 1.00 85.56 89 LYS A N 1
ATOM 701 C CA . LYS A 1 89 ? 2.985 8.804 1.786 1.00 85.56 89 LYS A CA 1
ATOM 702 C C . LYS A 1 89 ? 3.981 8.070 2.679 1.00 85.56 89 LYS A C 1
ATOM 704 O O . LYS A 1 89 ? 5.150 8.424 2.693 1.00 85.56 89 LYS A O 1
ATOM 709 N N . GLN A 1 90 ? 3.535 7.019 3.370 1.00 86.94 90 GLN A N 1
ATOM 710 C CA . GLN A 1 90 ? 4.366 6.227 4.276 1.00 86.94 90 GLN A CA 1
ATOM 711 C C 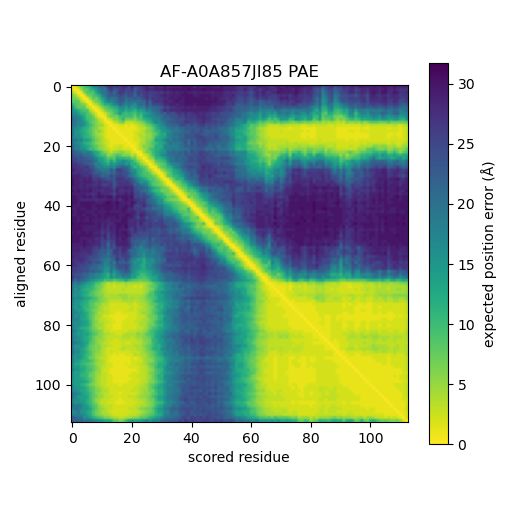. GLN A 1 90 ? 4.620 4.820 3.717 1.00 86.94 90 GLN A C 1
ATOM 713 O O . GLN A 1 90 ? 3.714 4.170 3.190 1.00 86.94 90 GLN A O 1
ATOM 718 N N . CYS A 1 91 ? 5.858 4.336 3.839 1.00 88.94 91 CYS A N 1
ATOM 719 C CA . CYS A 1 91 ? 6.225 2.993 3.391 1.00 88.94 91 CYS A CA 1
ATOM 720 C C . CYS A 1 91 ? 5.661 1.905 4.322 1.00 88.94 91 CYS A C 1
ATOM 722 O O . CYS A 1 91 ? 5.535 2.097 5.532 1.00 88.94 91 CYS A O 1
ATOM 724 N N . ILE A 1 92 ? 5.369 0.732 3.752 1.00 91.62 92 ILE A N 1
ATOM 725 C CA . ILE A 1 92 ? 4.992 -0.483 4.486 1.00 91.62 92 ILE A CA 1
ATOM 726 C C . ILE A 1 92 ? 6.174 -1.452 4.417 1.00 91.62 92 ILE A C 1
ATOM 728 O O . ILE A 1 92 ? 6.649 -1.775 3.328 1.00 91.62 92 ILE A O 1
ATOM 732 N N . CYS A 1 93 ? 6.662 -1.930 5.563 1.00 92.25 93 CYS A N 1
ATOM 733 C CA . CYS A 1 93 ? 7.810 -2.836 5.590 1.00 92.25 93 CYS A CA 1
ATOM 734 C C . CYS A 1 93 ? 7.485 -4.223 5.001 1.00 92.25 93 CYS A C 1
ATOM 736 O O . CYS A 1 93 ? 6.349 -4.704 5.075 1.00 92.25 93 CYS A O 1
ATOM 738 N N . GLN A 1 94 ? 8.511 -4.913 4.489 1.00 92.00 94 GLN A N 1
ATOM 739 C CA . GLN A 1 94 ? 8.369 -6.222 3.835 1.00 92.00 94 GLN A CA 1
ATOM 740 C C . GLN A 1 94 ? 7.692 -7.260 4.725 1.00 92.00 94 GLN A C 1
ATOM 742 O O . GLN A 1 94 ? 6.859 -8.035 4.267 1.00 92.00 94 GLN A O 1
ATOM 747 N N . ARG A 1 95 ? 7.998 -7.241 6.026 1.00 94.00 95 ARG A N 1
ATOM 748 C CA . ARG A 1 95 ? 7.399 -8.164 6.990 1.00 94.00 95 ARG A CA 1
ATOM 749 C C . ARG A 1 95 ? 5.879 -8.024 7.046 1.00 94.00 95 ARG A C 1
ATOM 751 O O . ARG A 1 95 ? 5.192 -9.036 7.079 1.00 94.00 95 ARG A O 1
ATOM 758 N N . CYS A 1 96 ? 5.360 -6.797 7.049 1.00 95.62 96 CYS A N 1
ATOM 759 C CA . CYS A 1 96 ? 3.917 -6.566 7.083 1.00 95.62 96 CYS A CA 1
ATOM 760 C C . CYS A 1 96 ? 3.251 -6.958 5.763 1.00 95.62 96 CYS A C 1
ATOM 762 O O . CYS A 1 96 ? 2.178 -7.550 5.787 1.00 95.62 96 CYS A O 1
ATOM 764 N N . VAL A 1 97 ? 3.912 -6.714 4.628 1.00 95.44 97 VAL A N 1
ATOM 765 C CA . VAL A 1 97 ? 3.418 -7.168 3.319 1.00 95.44 97 VAL A CA 1
ATOM 766 C C . VAL A 1 97 ? 3.356 -8.694 3.250 1.00 95.44 97 VAL A C 1
ATOM 768 O O . VAL A 1 97 ? 2.334 -9.247 2.845 1.00 95.44 97 VAL A O 1
ATOM 771 N N . ASN A 1 98 ? 4.397 -9.383 3.722 1.00 95.44 98 ASN A N 1
ATOM 772 C CA . ASN A 1 98 ? 4.440 -10.844 3.762 1.00 95.44 98 ASN A CA 1
ATOM 773 C C . ASN A 1 98 ? 3.390 -11.418 4.722 1.00 95.44 98 ASN A C 1
ATOM 775 O O . ASN A 1 98 ? 2.696 -12.364 4.363 1.00 95.44 98 ASN A O 1
ATOM 779 N N . ALA A 1 99 ? 3.242 -10.836 5.917 1.00 97.06 99 ALA A N 1
ATOM 780 C CA . ALA A 1 99 ? 2.252 -11.275 6.898 1.00 97.06 99 ALA A CA 1
ATOM 781 C C . ALA A 1 99 ? 0.819 -11.139 6.360 1.00 97.06 99 ALA A C 1
ATOM 783 O O . ALA A 1 99 ? 0.042 -12.083 6.465 1.00 97.06 99 ALA A O 1
ATOM 784 N N . PHE A 1 100 ? 0.494 -10.010 5.720 1.00 97.69 100 PHE A N 1
ATOM 785 C CA . PHE A 1 100 ? -0.807 -9.823 5.078 1.00 97.69 100 PHE A CA 1
ATOM 786 C C . PHE A 1 100 ? -1.019 -10.791 3.911 1.00 97.69 100 PHE A C 1
ATOM 788 O O . PHE A 1 100 ? -2.091 -11.361 3.780 1.00 97.69 100 PHE A O 1
ATOM 795 N N . THR A 1 101 ? -0.003 -10.996 3.069 1.00 96.06 101 THR A N 1
ATOM 796 C CA . THR A 1 101 ? -0.091 -11.930 1.931 1.00 96.06 101 THR A CA 1
ATOM 797 C C . THR A 1 101 ? -0.310 -13.373 2.392 1.00 96.06 101 THR A C 1
ATOM 799 O O . THR A 1 101 ? -0.980 -14.136 1.704 1.00 96.06 101 THR A O 1
ATOM 802 N N . HIS A 1 102 ? 0.239 -13.747 3.551 1.00 97.50 102 HIS A N 1
ATOM 803 C CA . HIS A 1 102 ? 0.074 -15.076 4.135 1.00 97.50 102 HIS A CA 1
ATOM 804 C C . HIS A 1 102 ? -1.312 -15.281 4.761 1.00 97.50 102 HIS A C 1
ATOM 806 O O . HIS A 1 102 ? -1.954 -16.291 4.488 1.00 97.50 102 HIS A O 1
ATOM 812 N N . ASP A 1 103 ? -1.772 -14.334 5.584 1.00 97.69 103 ASP A N 1
ATOM 813 C CA . ASP A 1 103 ? -3.080 -14.398 6.240 1.00 97.69 103 ASP A CA 1
ATOM 814 C C . ASP A 1 103 ? -3.662 -12.982 6.442 1.00 97.69 103 ASP A C 1
ATOM 816 O O . ASP A 1 103 ? -3.408 -12.330 7.465 1.00 97.69 103 ASP A O 1
ATOM 820 N N . PRO A 1 104 ? -4.465 -12.484 5.478 1.00 97.12 104 PRO A N 1
ATOM 821 C CA . PRO A 1 104 ? -5.084 -11.164 5.570 1.00 97.12 104 PRO A CA 1
ATOM 822 C C . PRO A 1 104 ? -5.983 -11.010 6.800 1.00 97.12 104 PRO A C 1
ATOM 824 O O . PRO A 1 104 ? -6.061 -9.927 7.383 1.00 97.12 104 PRO A O 1
ATOM 827 N N . HIS A 1 105 ? -6.658 -12.089 7.205 1.00 96.56 105 HIS A N 1
ATOM 828 C CA . HIS A 1 105 ? -7.661 -12.056 8.262 1.00 96.56 105 HIS A CA 1
ATOM 829 C C . HIS A 1 105 ? -6.996 -11.968 9.639 1.00 96.56 105 HIS A C 1
ATOM 831 O O . HIS A 1 105 ? -7.406 -11.161 10.477 1.00 96.56 105 HIS A O 1
ATOM 837 N N . MET A 1 106 ? -5.937 -12.747 9.873 1.00 96.44 106 MET A N 1
ATOM 838 C CA . MET A 1 106 ? -5.124 -12.629 11.086 1.00 96.44 106 MET A CA 1
ATOM 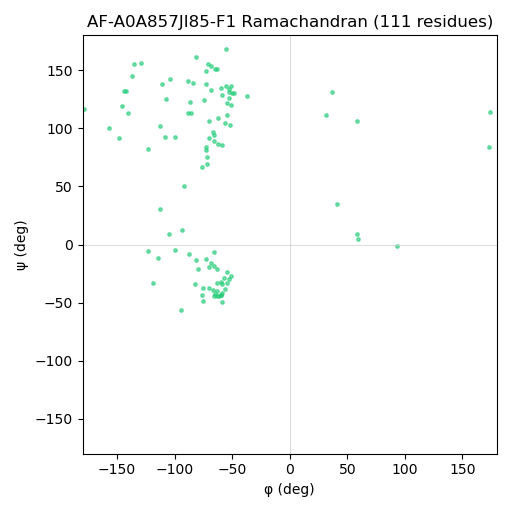839 C C . MET A 1 106 ? -4.369 -11.305 11.139 1.00 96.44 106 MET A C 1
ATOM 841 O O . MET A 1 106 ? -4.313 -10.689 12.204 1.00 96.44 106 MET A O 1
ATOM 845 N N . PHE A 1 107 ? -3.851 -10.823 10.005 1.00 97.12 107 PHE A N 1
ATOM 846 C CA . PHE A 1 107 ? -3.190 -9.521 9.947 1.00 97.12 107 PHE A CA 1
ATOM 847 C C . PHE A 1 107 ? -4.128 -8.389 10.383 1.00 97.12 107 PHE A C 1
ATOM 849 O O . PHE A 1 107 ? -3.769 -7.590 11.249 1.00 97.12 107 PHE A O 1
ATOM 856 N N . GLN A 1 108 ? -5.346 -8.341 9.834 1.00 95.88 108 GLN A N 1
ATOM 857 C CA . GLN A 1 108 ? -6.343 -7.332 10.208 1.00 95.88 108 GLN A CA 1
ATOM 858 C C . GLN A 1 108 ? -6.695 -7.402 11.695 1.00 95.88 108 GLN A C 1
ATOM 860 O O . GLN A 1 108 ? -6.730 -6.376 12.367 1.00 95.88 108 GLN A O 1
ATOM 865 N N . ARG A 1 109 ? -6.879 -8.608 12.245 1.00 95.88 109 ARG A N 1
ATOM 866 C CA . ARG A 1 109 ? -7.135 -8.782 13.685 1.00 95.88 109 ARG A CA 1
ATOM 867 C C . ARG A 1 109 ? -6.009 -8.244 14.562 1.00 95.88 109 ARG A C 1
ATOM 869 O O . ARG A 1 109 ? -6.275 -7.811 15.678 1.00 95.88 109 ARG A O 1
ATOM 876 N N . GLN A 1 110 ? -4.770 -8.309 14.086 1.00 94.75 110 GLN A N 1
ATOM 877 C CA . GLN A 1 110 ? -3.608 -7.863 14.844 1.00 94.75 110 GLN A CA 1
ATOM 878 C C . GLN A 1 110 ? -3.381 -6.348 14.763 1.00 94.75 110 GLN A C 1
ATOM 880 O O . GLN A 1 110 ? -2.884 -5.771 15.728 1.00 94.75 110 GLN A O 1
ATOM 885 N N . TYR A 1 111 ? -3.699 -5.715 13.631 1.00 92.19 111 TYR A N 1
ATOM 886 C CA . TYR A 1 111 ? -3.262 -4.343 13.345 1.00 92.19 111 TYR A CA 1
ATOM 887 C C . TYR A 1 111 ? -4.388 -3.337 13.045 1.00 92.19 111 TYR A C 1
ATOM 889 O O . TYR A 1 111 ? -4.087 -2.155 12.905 1.00 92.19 111 TYR A O 1
ATOM 897 N N . 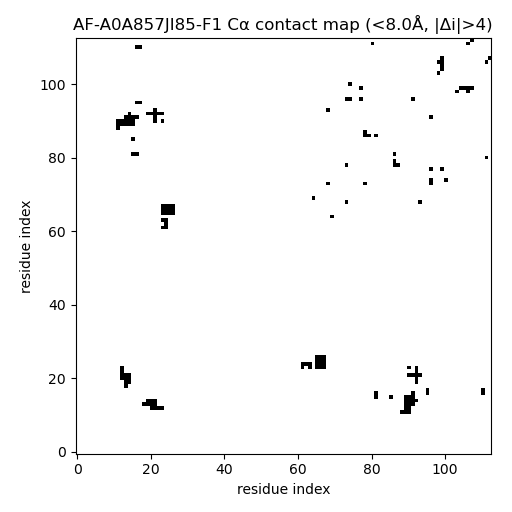CYS A 1 112 ? -5.654 -3.759 12.940 1.00 84.50 112 CYS A N 1
ATOM 898 C CA . CYS A 1 112 ? -6.786 -2.895 12.558 1.00 84.50 112 CYS A CA 1
ATOM 899 C C . CYS A 1 112 ? -7.813 -2.661 13.684 1.00 84.50 112 CYS A C 1
ATOM 901 O O . CYS A 1 112 ? -8.997 -2.496 13.396 1.00 84.50 112 CYS A O 1
ATOM 903 N N . SER A 1 113 ? -7.377 -2.674 14.947 1.00 70.69 113 SER A N 1
ATOM 904 C CA . SER A 1 113 ? -8.215 -2.387 16.126 1.00 70.69 113 SER A CA 1
ATOM 905 C C . SER A 1 113 ? -8.492 -0.902 16.331 1.00 70.69 113 SER A C 1
ATOM 907 O O . SER A 1 113 ? -7.504 -0.136 16.248 1.00 70.69 113 SER A O 1
#

Solvent-accessible surface area (backbone atoms only — not comparable to full-atom values): 7833 Å² total; per-residue (Å²): 138,81,82,78,74,76,77,75,81,70,70,53,57,32,12,87,73,80,61,44,72,32,63,73,52,67,60,78,80,84,84,82,78,90,77,93,75,85,84,89,79,89,82,84,86,82,88,82,82,89,78,94,71,86,79,71,62,79,78,68,75,61,63,72,81,47,18,63,70,76,83,48,89,75,61,64,75,62,50,71,71,41,58,80,94,41,47,98,69,44,50,75,22,66,67,60,54,50,45,36,73,74,37,53,69,64,40,43,71,74,63,68,123

Secondary structure (DSSP, 8-state):
-----------TTB-TTT-SB--TT--------------------------------------GGGSGGGGS---HHHHTTS-TTTTTTS---HHHHHHHHH-HHHHHHHH--

Foldseek 3Di:
DDPPPPPPPDPLQAAQFPRDGLPQQPLPDPDDDDDDDDDDDDDDDDDDDDDPDPPPPPPPPRPSCSGPPVVDDQDPVLLVLRPPVCRPPHDHHPVLSVVCVVPVPVSCVRGVD

pLDDT: mean 71.05, std 21.71, range [33.72, 97.69]

Organism: NCBI:txid197222